Protein AF-Q6UKY8-F1 (afdb_monomer_lite)

Radius of gyration: 26.54 Å; chains: 1; bounding box: 62×70×50 Å

Foldseek 3Di:
DDDPVLVPDDPVVNVVVLLVLVLQLLVQPDPDPVSSVVVNVVSVVVVVVCPPDDDPVVSVVVSVVSVVVSVVSHDPQGDDDQCDVVHVVDPVPDDDPPDDPDPPVVVVVVVVVPPDD

InterPro domains:
  IPR008011 Complex 1 LYR protein domain [PF05347] (14-71)
  IPR033034 NADH dehydrogenase [ubiquinone] 1 beta subcomplex subunit 9 [PTHR12868] (3-103)
  IPR045292 NDUFB9, LYR domain [cd20263] (11-87)

Sequence (117 aa):
MASEVVLALPHKLRVMRMYRTGLKELINWSANRHEWYPRAYALRQEFEDSKALTDREEIRKKLEHGEELLARFRHWEPLIKPEFVGGTAYSINPAQPKLKFIPNYDAMDEYKKGDHL

Secondary structure (DSSP, 8-state):
---HHHHTS-HHHHHHHHHHHHHHHHHHH-SSHHHHHHHHHHHHHHHHHGGG---HHHHHHHHHHHHHHHHHT--SS----TTSTTSTTTTSSPPPP-------HHHHHHHHTS---

Structure (mmCIF, N/CA/C/O backbone):
data_AF-Q6UKY8-F1
#
_entry.id   AF-Q6UKY8-F1
#
loop_
_atom_site.group_PDB
_atom_site.id
_atom_site.type_symbol
_atom_site.label_atom_id
_atom_site.label_alt_id
_atom_site.label_comp_id
_atom_site.label_asym_id
_atom_site.label_entity_id
_atom_site.label_seq_id
_atom_site.pdbx_PDB_ins_code
_atom_site.Cartn_x
_atom_site.Cartn_y
_atom_site.Cartn_z
_atom_site.occupancy
_atom_site.B_iso_or_equiv
_atom_site.auth_seq_id
_atom_site.auth_comp_id
_atom_site.auth_asym_id
_atom_site.auth_atom_id
_atom_site.pdbx_PDB_model_num
ATOM 1 N N . MET A 1 1 ? -14.054 -6.982 -5.983 1.00 55.03 1 MET A N 1
ATOM 2 C CA . MET A 1 1 ? -14.124 -7.909 -4.831 1.00 55.03 1 MET A CA 1
ATOM 3 C C . MET A 1 1 ? -12.721 -8.368 -4.469 1.00 55.03 1 MET A C 1
ATOM 5 O O . MET A 1 1 ? -11.922 -8.583 -5.377 1.00 55.03 1 MET A O 1
ATOM 9 N N . ALA A 1 2 ? -12.394 -8.456 -3.176 1.00 69.50 2 ALA A N 1
ATOM 10 C CA . ALA A 1 2 ? -11.116 -9.007 -2.720 1.00 69.50 2 ALA A CA 1
ATOM 11 C C . ALA A 1 2 ? -11.006 -10.493 -3.109 1.00 69.50 2 ALA A C 1
ATOM 13 O O . ALA A 1 2 ? -12.019 -11.184 -3.193 1.00 69.50 2 ALA A O 1
ATOM 14 N N . SER A 1 3 ? -9.793 -10.984 -3.377 1.00 82.62 3 SER A N 1
ATOM 15 C CA . SER A 1 3 ? -9.605 -12.399 -3.715 1.00 82.62 3 SER A CA 1
ATOM 16 C C . SER A 1 3 ? -9.834 -13.292 -2.495 1.00 82.62 3 SER A C 1
ATOM 18 O O . SER A 1 3 ? -9.549 -12.892 -1.366 1.00 82.62 3 SER A O 1
ATOM 20 N N . GLU A 1 4 ? -10.287 -14.526 -2.717 1.00 87.56 4 GLU A N 1
ATOM 21 C CA . GLU A 1 4 ? -10.570 -15.502 -1.649 1.00 87.56 4 GLU A CA 1
ATOM 22 C C . GLU A 1 4 ? -9.367 -15.717 -0.720 1.00 87.56 4 GLU A C 1
ATOM 24 O O . GLU A 1 4 ? -9.502 -15.739 0.502 1.00 87.56 4 GLU A O 1
ATOM 29 N N . VAL A 1 5 ? -8.161 -15.741 -1.298 1.00 88.50 5 VAL A N 1
ATOM 30 C CA . VAL A 1 5 ? -6.892 -15.832 -0.561 1.00 88.50 5 VAL A CA 1
ATOM 31 C C . VAL A 1 5 ? -6.734 -14.696 0.453 1.00 88.50 5 VAL A C 1
ATOM 33 O O . VAL A 1 5 ? -6.201 -14.917 1.532 1.00 88.50 5 VAL A O 1
ATOM 36 N N . VAL A 1 6 ? -7.186 -13.480 0.128 1.00 84.19 6 VAL A N 1
ATOM 37 C CA . VAL A 1 6 ? -7.088 -12.311 1.019 1.00 84.19 6 VAL A CA 1
ATOM 38 C C . VAL A 1 6 ? -8.096 -12.394 2.153 1.00 84.19 6 VAL A C 1
ATOM 40 O O . VAL A 1 6 ? -7.766 -12.031 3.280 1.00 84.19 6 VAL A O 1
ATOM 43 N N . LEU A 1 7 ? -9.297 -12.895 1.869 1.00 86.19 7 LEU A N 1
ATOM 44 C CA . LEU A 1 7 ? -10.348 -13.076 2.869 1.00 86.19 7 LEU A CA 1
ATOM 45 C C . LEU A 1 7 ? -9.983 -14.154 3.896 1.00 86.19 7 LEU A C 1
ATOM 47 O O . LEU A 1 7 ? -10.340 -14.020 5.063 1.00 86.19 7 LEU A O 1
ATOM 51 N N . ALA A 1 8 ? -9.219 -15.170 3.486 1.00 91.62 8 ALA A N 1
ATOM 52 C CA . ALA A 1 8 ? -8.705 -16.215 4.369 1.00 91.62 8 ALA A CA 1
ATOM 53 C C . ALA A 1 8 ? -7.548 -15.754 5.284 1.00 91.62 8 ALA A C 1
ATOM 55 O O . ALA A 1 8 ? -7.152 -16.489 6.190 1.00 91.62 8 ALA A O 1
ATOM 56 N N . LEU A 1 9 ? -6.976 -14.560 5.069 1.00 93.56 9 LEU A N 1
ATOM 57 C CA . LEU A 1 9 ? -5.859 -14.082 5.884 1.00 93.56 9 LEU A CA 1
ATOM 58 C C . LEU A 1 9 ? -6.306 -13.690 7.302 1.00 93.56 9 LEU A C 1
ATOM 60 O O . LEU A 1 9 ? -7.354 -13.062 7.476 1.00 93.56 9 LEU A O 1
ATOM 64 N N . PRO A 1 10 ? -5.451 -13.920 8.316 1.00 95.56 10 PRO A N 1
ATOM 65 C CA . PRO A 1 10 ? -5.616 -13.323 9.635 1.00 95.56 10 PRO A CA 1
ATOM 66 C C . PRO A 1 10 ? -5.791 -1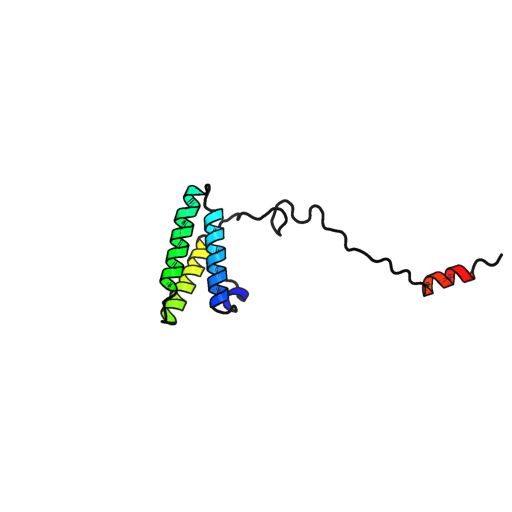1.803 9.551 1.00 95.56 10 PRO A C 1
ATOM 68 O O . PRO A 1 10 ? -5.093 -11.133 8.784 1.00 95.56 10 PRO A O 1
ATOM 71 N N . HIS A 1 11 ? -6.661 -11.246 10.399 1.00 92.56 11 HIS A N 1
ATOM 72 C CA . HIS A 1 11 ? -7.040 -9.828 10.375 1.00 92.56 11 HIS A CA 1
ATOM 73 C C . HIS A 1 11 ? -5.835 -8.875 10.291 1.00 92.56 11 HIS A C 1
ATOM 75 O O . HIS A 1 11 ? -5.776 -8.025 9.406 1.00 92.56 11 HIS A O 1
ATOM 81 N N . LYS A 1 12 ? -4.817 -9.077 11.138 1.00 93.75 12 LYS A N 1
ATOM 82 C CA . LYS A 1 12 ? -3.588 -8.267 11.138 1.00 93.75 12 LYS A CA 1
ATOM 83 C C . LYS A 1 12 ? -2.880 -8.265 9.778 1.00 93.75 12 LYS A C 1
ATOM 85 O O . LYS A 1 12 ? -2.465 -7.210 9.309 1.00 93.75 12 LYS A O 1
ATOM 90 N N . LEU A 1 13 ? -2.752 -9.428 9.133 1.00 95.94 13 LEU A N 1
ATOM 91 C CA . LEU A 1 13 ? -2.120 -9.538 7.814 1.00 95.94 13 LEU A CA 1
ATOM 92 C C . LEU A 1 13 ? -2.976 -8.888 6.728 1.00 95.94 13 LEU A C 1
ATOM 94 O O . LEU A 1 13 ? -2.431 -8.222 5.849 1.00 95.94 13 LEU A O 1
ATOM 98 N N . ARG A 1 14 ? -4.302 -9.030 6.814 1.00 94.69 14 ARG A N 1
ATOM 99 C CA . ARG A 1 14 ? -5.256 -8.397 5.896 1.00 94.69 14 ARG A CA 1
ATOM 100 C C . ARG A 1 14 ? -5.164 -6.868 5.964 1.00 94.69 14 ARG A C 1
ATOM 102 O O . ARG A 1 14 ? -4.960 -6.238 4.930 1.00 94.69 14 ARG A O 1
ATOM 109 N N . VAL A 1 15 ? -5.161 -6.289 7.168 1.00 95.50 15 VAL A N 1
ATOM 110 C CA . VAL A 1 15 ? -4.977 -4.841 7.399 1.00 95.50 15 VAL A CA 1
ATOM 111 C C . VAL A 1 15 ? -3.603 -4.365 6.919 1.00 95.50 15 VAL A C 1
ATOM 113 O O . VAL A 1 15 ? -3.512 -3.382 6.186 1.00 95.50 15 VAL A O 1
ATOM 116 N N . MET A 1 16 ? -2.522 -5.077 7.262 1.00 95.56 16 MET A N 1
ATOM 117 C CA . MET A 1 16 ? -1.168 -4.723 6.808 1.00 95.56 16 MET A CA 1
ATOM 118 C C . MET A 1 16 ? -1.038 -4.753 5.284 1.00 95.56 16 MET A C 1
ATOM 120 O O . MET A 1 16 ? -0.363 -3.904 4.696 1.00 95.56 16 MET A O 1
ATOM 124 N N . ARG A 1 17 ? -1.670 -5.737 4.636 1.00 95.00 17 ARG A N 1
ATOM 125 C CA . ARG A 1 17 ? -1.703 -5.839 3.179 1.00 95.00 17 ARG A CA 1
ATOM 126 C C . ARG A 1 17 ? -2.487 -4.676 2.588 1.00 95.00 17 ARG A C 1
ATOM 128 O O . ARG A 1 17 ? -1.942 -4.038 1.697 1.00 95.00 17 ARG A O 1
ATOM 135 N N . MET A 1 18 ? -3.672 -4.372 3.127 1.00 95.00 18 MET A N 1
ATOM 136 C CA . MET A 1 18 ? -4.516 -3.243 2.720 1.00 95.00 18 MET A CA 1
ATOM 137 C C . MET A 1 18 ? -3.765 -1.910 2.801 1.00 95.00 18 MET A C 1
ATOM 139 O O . MET A 1 18 ? -3.727 -1.175 1.818 1.00 95.00 18 MET A O 1
ATOM 143 N N . TYR A 1 19 ? -3.087 -1.640 3.920 1.00 97.00 19 TYR A N 1
ATOM 144 C CA . TYR A 1 19 ? -2.273 -0.435 4.102 1.00 97.00 19 TYR A CA 1
ATOM 145 C C . TYR A 1 19 ? -1.138 -0.344 3.071 1.00 97.00 19 TYR A C 1
ATOM 147 O O . TYR A 1 19 ? -0.966 0.672 2.396 1.00 97.00 19 TYR A O 1
ATOM 155 N N . ARG A 1 20 ? -0.387 -1.439 2.882 1.00 96.19 20 ARG A N 1
ATOM 156 C CA . ARG A 1 20 ? 0.706 -1.493 1.900 1.00 96.19 20 ARG A CA 1
ATOM 157 C C . ARG A 1 20 ? 0.204 -1.280 0.475 1.00 96.19 20 ARG A C 1
ATOM 159 O O . ARG A 1 20 ? 0.870 -0.604 -0.303 1.00 96.19 20 ARG A O 1
ATOM 166 N N . THR A 1 21 ? -0.928 -1.880 0.115 1.00 95.12 21 THR A N 1
ATOM 167 C CA . THR A 1 21 ? -1.534 -1.689 -1.204 1.00 95.12 21 THR A CA 1
ATOM 168 C C . THR A 1 21 ? -2.073 -0.273 -1.363 1.00 95.12 21 THR A C 1
ATOM 170 O O . THR A 1 21 ? -1.842 0.314 -2.407 1.00 95.12 21 THR A O 1
ATOM 173 N N . GLY A 1 22 ? -2.676 0.319 -0.328 1.00 96.31 22 GLY A N 1
ATOM 174 C CA . GLY A 1 22 ? -3.160 1.702 -0.361 1.00 96.31 22 GLY A CA 1
ATOM 175 C C . GLY A 1 22 ? -2.039 2.704 -0.641 1.00 96.31 22 GLY A C 1
ATOM 176 O O . GLY A 1 22 ? -2.152 3.512 -1.555 1.00 96.31 22 GLY A O 1
ATOM 177 N N . LEU A 1 23 ? -0.900 2.588 0.051 1.00 96.69 23 LEU A N 1
ATOM 178 C CA . LEU A 1 23 ? 0.273 3.433 -0.221 1.00 96.69 23 LEU A CA 1
ATOM 179 C C . LEU A 1 23 ? 0.827 3.260 -1.642 1.00 96.69 23 LEU A C 1
ATOM 181 O O . LEU A 1 23 ? 1.311 4.227 -2.234 1.00 96.69 23 LEU A O 1
ATOM 185 N N . LYS A 1 24 ? 0.770 2.035 -2.181 1.00 95.38 24 LYS A N 1
ATOM 186 C CA . LYS A 1 24 ? 1.181 1.751 -3.560 1.00 95.38 24 LYS A CA 1
ATOM 187 C C . LYS A 1 24 ? 0.219 2.359 -4.579 1.00 95.38 24 LYS A C 1
ATOM 189 O O . LYS A 1 24 ? 0.669 2.971 -5.533 1.00 95.38 24 LYS A O 1
ATOM 194 N N . GLU A 1 25 ? -1.088 2.249 -4.380 1.00 96.19 25 GLU A N 1
ATOM 195 C CA . GLU A 1 25 ? -2.037 2.900 -5.287 1.00 96.19 25 GLU A CA 1
ATOM 196 C C . GLU A 1 25 ? -1.900 4.426 -5.220 1.00 96.19 25 GLU A C 1
ATOM 198 O O . GLU A 1 25 ? -1.867 5.082 -6.256 1.00 96.19 25 GLU A O 1
ATOM 203 N N . LEU A 1 26 ? -1.690 4.997 -4.027 1.00 96.38 26 LEU A N 1
ATOM 204 C CA . LEU A 1 26 ? -1.407 6.427 -3.890 1.00 96.38 26 LEU A CA 1
ATOM 205 C C . LEU A 1 26 ? -0.170 6.859 -4.682 1.00 96.38 26 LEU A C 1
ATOM 207 O O . LEU A 1 26 ? -0.199 7.930 -5.283 1.00 96.38 26 LEU A O 1
ATOM 211 N N . ILE A 1 27 ? 0.905 6.058 -4.684 1.00 95.50 27 ILE A N 1
ATOM 212 C CA . ILE A 1 27 ? 2.112 6.398 -5.452 1.00 95.50 27 ILE A CA 1
ATOM 213 C C . ILE A 1 27 ? 1.901 6.236 -6.958 1.00 95.50 27 ILE A C 1
ATOM 215 O O . ILE A 1 27 ? 2.455 7.024 -7.717 1.00 95.50 27 ILE A O 1
ATOM 219 N N . ASN A 1 28 ? 1.089 5.260 -7.377 1.00 95.19 28 ASN A N 1
ATOM 220 C CA . ASN A 1 28 ? 0.733 5.055 -8.781 1.00 95.19 28 ASN A CA 1
ATOM 221 C C . ASN A 1 28 ? -0.069 6.242 -9.334 1.00 95.19 28 ASN A C 1
ATOM 223 O O . ASN A 1 28 ? 0.177 6.674 -10.451 1.00 95.19 28 ASN A O 1
ATOM 227 N N . TRP A 1 29 ? -0.999 6.790 -8.545 1.00 95.25 29 TRP A N 1
ATOM 228 C CA . TRP A 1 29 ? -1.809 7.947 -8.942 1.00 95.25 29 TRP A CA 1
ATOM 229 C C . TRP A 1 29 ? -1.102 9.297 -8.789 1.00 95.25 29 TRP A C 1
ATOM 231 O O . TRP A 1 29 ? -1.553 10.290 -9.356 1.00 95.25 29 TRP A O 1
ATOM 241 N N . SER A 1 30 ? -0.041 9.379 -7.987 1.00 95.31 30 SER A N 1
ATOM 242 C CA . SER A 1 30 ? 0.696 10.629 -7.792 1.00 95.31 30 SER A CA 1
ATOM 243 C C . SER A 1 30 ? 1.732 10.832 -8.893 1.00 95.31 30 SER A C 1
ATOM 245 O O . SER A 1 30 ? 2.591 9.973 -9.086 1.00 95.31 30 SER A O 1
ATOM 247 N N . ALA A 1 31 ? 1.733 12.002 -9.531 1.00 92.56 31 ALA A N 1
ATOM 248 C CA . ALA A 1 31 ? 2.800 12.360 -10.463 1.00 92.56 31 ALA A CA 1
ATOM 249 C C . ALA A 1 31 ? 4.112 12.671 -9.718 1.00 92.56 31 ALA A C 1
ATOM 251 O O . ALA A 1 31 ? 5.187 12.225 -10.113 1.00 92.56 31 ALA A O 1
ATOM 252 N N . ASN A 1 32 ? 4.016 13.403 -8.600 1.00 95.12 32 ASN A N 1
ATOM 253 C CA . ASN A 1 32 ? 5.166 13.934 -7.866 1.00 95.12 32 ASN A CA 1
ATOM 254 C C . ASN A 1 32 ? 5.159 13.538 -6.383 1.00 95.12 32 ASN A C 1
ATOM 256 O O . ASN A 1 32 ? 4.115 13.335 -5.761 1.00 95.12 32 ASN A O 1
ATOM 260 N N . ARG A 1 33 ? 6.346 13.506 -5.763 1.00 95.94 33 ARG A N 1
ATOM 261 C CA . ARG A 1 33 ? 6.494 13.149 -4.338 1.00 95.94 33 ARG A CA 1
ATOM 262 C C . ARG A 1 33 ? 5.833 14.153 -3.394 1.00 95.94 33 ARG A C 1
ATOM 264 O O . ARG A 1 33 ? 5.324 13.752 -2.355 1.00 95.94 33 ARG A O 1
ATOM 271 N N . HIS A 1 34 ? 5.798 15.426 -3.772 1.00 96.56 34 HIS A N 1
ATOM 272 C CA . HIS A 1 34 ? 5.194 16.504 -2.979 1.00 96.56 34 HIS A CA 1
ATOM 273 C C . HIS A 1 34 ? 3.684 16.305 -2.787 1.00 96.56 34 HIS A C 1
ATOM 275 O O . HIS A 1 34 ? 3.159 16.633 -1.731 1.00 96.56 34 HIS A O 1
ATOM 281 N N . GLU A 1 35 ? 3.002 15.725 -3.778 1.00 95.38 35 GLU A N 1
ATOM 282 C CA . GLU A 1 35 ? 1.581 15.363 -3.692 1.00 95.38 35 GLU A CA 1
ATOM 283 C C . GLU A 1 35 ? 1.378 14.047 -2.940 1.00 95.38 35 GLU A C 1
ATOM 285 O O . GLU A 1 35 ? 0.392 13.870 -2.224 1.00 95.38 35 GLU A O 1
ATOM 290 N N . TRP A 1 36 ? 2.321 13.116 -3.095 1.00 97.19 36 TRP A N 1
ATOM 291 C CA . TRP A 1 36 ? 2.252 11.807 -2.464 1.00 97.19 36 TRP A CA 1
ATOM 292 C C . TRP A 1 36 ? 2.393 11.875 -0.940 1.00 97.19 36 TRP A C 1
ATOM 294 O O . TRP A 1 36 ? 1.582 11.278 -0.237 1.00 97.19 36 TRP A O 1
ATOM 304 N N . TYR A 1 37 ? 3.383 12.608 -0.416 1.00 97.50 37 TYR A N 1
ATOM 305 C CA . TYR A 1 37 ? 3.653 12.678 1.026 1.00 97.50 37 TYR A CA 1
ATOM 306 C C . TYR A 1 37 ? 2.439 13.074 1.885 1.00 97.50 37 TYR A C 1
ATOM 308 O O . TYR A 1 37 ? 2.139 12.328 2.819 1.00 97.50 37 TYR A O 1
ATOM 316 N N . PRO A 1 38 ? 1.709 14.176 1.607 1.00 97.88 38 PRO A N 1
ATOM 317 C CA . PRO A 1 38 ? 0.558 14.553 2.423 1.00 97.88 38 PRO A CA 1
ATOM 318 C C . PRO A 1 38 ? -0.569 13.517 2.339 1.00 97.88 38 PRO A C 1
ATOM 320 O O . PRO A 1 38 ? -1.183 13.208 3.356 1.00 97.88 38 PRO A O 1
ATOM 323 N N . ARG A 1 39 ? -0.800 12.908 1.167 1.00 97.19 39 ARG A N 1
ATOM 324 C CA . ARG A 1 39 ? -1.808 11.845 1.002 1.00 97.19 39 ARG A CA 1
ATOM 325 C C . ARG A 1 39 ? -1.429 10.571 1.757 1.00 97.19 39 ARG A C 1
ATOM 327 O O . ARG A 1 39 ? -2.268 9.973 2.420 1.00 97.19 39 ARG A O 1
ATOM 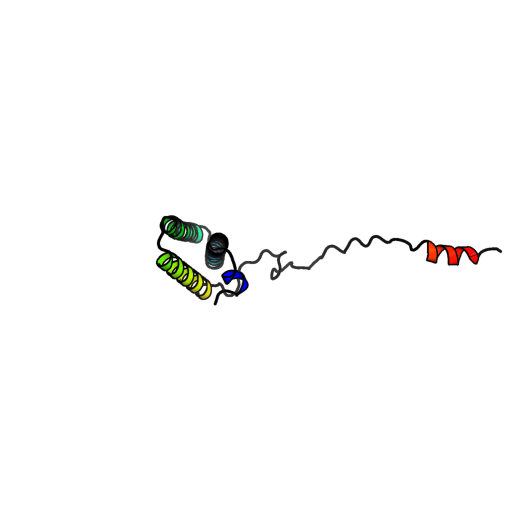334 N N . ALA A 1 40 ? -0.163 10.166 1.683 1.00 97.56 40 ALA A N 1
ATOM 335 C CA . ALA A 1 40 ? 0.357 9.016 2.413 1.00 97.56 40 ALA A CA 1
ATOM 336 C C . ALA A 1 40 ? 0.305 9.237 3.933 1.00 97.56 40 ALA A C 1
ATOM 338 O O . ALA A 1 40 ? -0.001 8.306 4.678 1.00 97.56 40 ALA A O 1
ATOM 339 N N . TYR A 1 41 ? 0.574 10.464 4.388 1.00 98.12 41 TYR A N 1
ATOM 340 C CA . TYR A 1 41 ? 0.447 10.841 5.793 1.00 98.12 41 TYR A CA 1
ATOM 341 C C . TYR A 1 41 ? -1.010 10.797 6.263 1.00 98.12 41 TYR A C 1
ATOM 343 O O . TYR A 1 41 ? -1.283 10.175 7.285 1.00 98.12 41 TYR A O 1
ATOM 351 N N . ALA A 1 42 ? -1.942 11.365 5.492 1.00 97.62 42 ALA A N 1
ATOM 352 C CA . ALA A 1 42 ? -3.374 11.295 5.786 1.00 97.62 42 ALA A CA 1
ATOM 353 C C . ALA A 1 42 ? -3.862 9.841 5.885 1.00 97.62 42 ALA A C 1
ATOM 355 O O . ALA A 1 42 ? -4.463 9.465 6.888 1.00 97.62 42 ALA A O 1
ATOM 356 N N . LEU A 1 43 ? -3.492 8.990 4.918 1.00 96.88 43 LEU A N 1
ATOM 357 C CA . LEU A 1 43 ? -3.817 7.562 4.961 1.00 96.88 43 LEU A CA 1
ATOM 358 C C . LEU A 1 43 ? -3.252 6.898 6.222 1.00 96.88 43 LEU A C 1
ATOM 360 O O . LEU A 1 43 ? -3.924 6.102 6.864 1.00 96.88 43 LEU A O 1
ATOM 364 N N . ARG A 1 44 ? -2.009 7.204 6.606 1.00 97.38 44 ARG A N 1
ATOM 365 C CA . ARG A 1 44 ? -1.434 6.656 7.838 1.00 97.38 44 ARG A CA 1
ATOM 366 C C . ARG A 1 44 ? -2.210 7.102 9.076 1.00 97.38 44 ARG A C 1
ATOM 368 O O . ARG A 1 44 ? -2.435 6.272 9.953 1.00 97.38 44 ARG A O 1
ATOM 375 N N . GLN A 1 45 ? -2.601 8.371 9.137 1.00 97.75 45 GLN A N 1
ATOM 376 C CA . GLN A 1 45 ? -3.361 8.915 10.256 1.00 97.75 45 GLN A CA 1
ATOM 377 C C . GLN A 1 45 ? -4.697 8.177 10.422 1.00 97.75 45 GLN A C 1
ATOM 379 O O . GLN A 1 45 ? -4.976 7.695 11.513 1.00 97.75 45 GLN A O 1
ATOM 384 N N . GLU A 1 46 ? -5.440 7.948 9.334 1.00 95.69 46 GLU A N 1
ATOM 385 C CA . GLU A 1 46 ? -6.705 7.191 9.360 1.00 95.69 46 GLU A CA 1
ATOM 386 C C . GLU A 1 46 ? -6.554 5.777 9.959 1.00 95.69 46 GLU A C 1
ATOM 388 O O . GLU A 1 46 ? -7.419 5.291 10.700 1.00 95.69 46 GLU A O 1
ATOM 393 N N . PHE A 1 47 ? -5.441 5.101 9.654 1.00 96.31 47 PHE A N 1
ATOM 394 C CA . PHE A 1 47 ? -5.142 3.774 10.199 1.00 96.31 47 PHE A CA 1
ATOM 395 C C . PHE A 1 47 ? -4.715 3.819 11.671 1.00 96.31 47 PHE A C 1
ATOM 397 O O . PHE A 1 47 ? -5.092 2.921 12.426 1.00 96.31 47 PHE A O 1
ATOM 404 N N . GLU A 1 48 ? -3.934 4.818 12.092 1.00 96.56 48 GLU A N 1
ATOM 405 C CA . GLU A 1 48 ? -3.556 4.971 13.505 1.00 96.56 48 GLU A CA 1
ATOM 406 C C . GLU A 1 48 ? -4.771 5.355 14.363 1.00 96.56 48 GLU A C 1
ATOM 408 O O . GLU A 1 48 ? -4.949 4.781 15.437 1.00 96.56 48 GLU A O 1
ATOM 413 N N . ASP A 1 49 ? -5.664 6.213 13.865 1.00 95.19 49 ASP A N 1
ATOM 414 C CA . ASP A 1 49 ? -6.911 6.582 14.548 1.00 95.19 49 ASP A CA 1
ATOM 415 C C . ASP A 1 49 ? -7.824 5.357 14.744 1.00 95.19 49 ASP A C 1
ATOM 417 O O . ASP A 1 49 ? -8.483 5.197 15.772 1.00 95.19 49 ASP A O 1
ATOM 421 N N . SER A 1 50 ? -7.818 4.429 13.783 1.00 93.25 50 SER A N 1
ATOM 422 C CA . SER A 1 50 ? -8.614 3.195 13.833 1.00 93.25 50 SER A CA 1
ATOM 423 C C . SER A 1 50 ? -7.984 2.073 14.672 1.00 93.25 50 SER A C 1
ATOM 425 O O . SER A 1 50 ? -8.591 1.017 14.841 1.00 93.25 50 SER A O 1
ATOM 427 N N . LYS A 1 51 ? -6.779 2.264 15.214 1.00 92.56 51 LYS A N 1
ATOM 428 C CA . LYS A 1 51 ? -6.025 1.227 15.940 1.00 92.56 51 LYS A CA 1
ATOM 429 C C . LYS A 1 51 ? -6.559 0.935 17.339 1.00 92.56 51 LYS A C 1
ATOM 431 O O . LYS A 1 51 ? -6.390 -0.178 17.828 1.00 92.56 51 LYS A O 1
ATOM 436 N N . ALA A 1 52 ? -7.171 1.930 17.979 1.00 92.12 52 ALA A N 1
ATOM 437 C CA . ALA A 1 52 ? -7.748 1.816 19.320 1.00 92.12 52 ALA A CA 1
ATOM 438 C C . ALA A 1 52 ? -9.188 1.268 19.315 1.00 92.12 52 ALA A C 1
ATOM 440 O O . ALA A 1 52 ? -9.814 1.169 20.369 1.00 92.12 52 ALA A O 1
ATOM 441 N N . LEU A 1 53 ? -9.727 0.936 18.139 1.00 93.06 53 LEU A N 1
ATOM 442 C CA . LEU A 1 53 ? -11.085 0.435 17.995 1.00 93.06 53 LEU A CA 1
ATOM 443 C C . LEU A 1 53 ? -11.196 -0.989 18.545 1.00 93.06 53 LEU A C 1
ATOM 445 O O . LEU A 1 53 ? -10.422 -1.868 18.166 1.00 93.06 53 LEU A O 1
ATOM 449 N N . THR A 1 54 ? -12.183 -1.215 19.409 1.00 93.81 54 THR A N 1
ATOM 450 C CA . THR A 1 54 ? -12.420 -2.524 20.044 1.00 93.81 54 THR A CA 1
ATOM 451 C C . THR A 1 54 ? -13.673 -3.208 19.498 1.00 93.81 54 THR A C 1
ATOM 453 O O . THR A 1 54 ? -13.760 -4.435 19.531 1.00 93.81 54 THR A O 1
ATOM 456 N N . ASP A 1 55 ? -14.641 -2.441 18.980 1.00 96.19 55 ASP A N 1
ATOM 457 C CA . ASP A 1 55 ? -15.882 -3.010 18.456 1.00 96.19 55 ASP A CA 1
ATOM 458 C C . ASP A 1 55 ? -15.643 -3.799 17.161 1.00 96.19 55 ASP A C 1
ATOM 460 O O . ASP A 1 55 ? -15.142 -3.285 16.159 1.00 96.19 55 ASP A O 1
ATOM 464 N N . ARG A 1 56 ? -16.034 -5.074 17.178 1.00 93.00 56 ARG A N 1
ATOM 465 C CA . ARG A 1 56 ? -15.787 -6.019 16.087 1.00 93.00 56 ARG A CA 1
ATOM 466 C C . ARG A 1 56 ? -16.597 -5.686 14.838 1.00 93.00 56 ARG A C 1
ATOM 468 O O . ARG A 1 56 ? -16.082 -5.852 13.730 1.00 93.00 56 ARG A O 1
ATOM 475 N N . GLU A 1 57 ? -17.841 -5.243 15.003 1.00 95.19 57 GLU A N 1
ATOM 476 C CA . GLU A 1 57 ? -18.711 -4.912 13.872 1.00 95.19 57 GLU A CA 1
ATOM 477 C C . GLU A 1 57 ? -18.243 -3.629 13.183 1.00 95.19 57 GLU A C 1
ATOM 479 O O . GLU A 1 57 ? -18.162 -3.581 11.953 1.00 95.19 57 GLU A O 1
ATOM 484 N N . GLU A 1 58 ? -17.843 -2.613 13.951 1.00 95.25 58 GLU A N 1
ATOM 485 C CA . GLU A 1 58 ? -17.241 -1.404 13.392 1.00 95.25 58 GLU A CA 1
ATOM 486 C C . GLU A 1 58 ? -15.930 -1.698 12.644 1.00 95.25 58 GLU A C 1
ATOM 488 O O . GLU A 1 58 ? -15.756 -1.246 11.508 1.00 95.25 58 GLU A O 1
ATOM 493 N N . ILE A 1 59 ? -15.03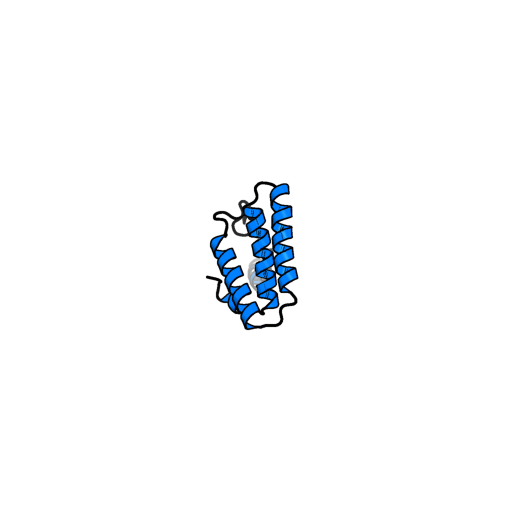6 -2.516 13.219 1.00 95.19 59 ILE A N 1
ATOM 494 C CA . ILE A 1 59 ? -13.789 -2.937 12.553 1.00 95.19 59 ILE A CA 1
ATOM 495 C C . ILE A 1 59 ? -14.098 -3.620 11.220 1.00 95.19 59 ILE A C 1
ATOM 497 O O . ILE A 1 59 ? -13.450 -3.337 10.209 1.00 95.19 59 ILE A O 1
ATOM 501 N N . ARG A 1 60 ? -15.091 -4.517 11.200 1.00 93.00 60 ARG A N 1
ATOM 502 C CA . ARG A 1 60 ? -15.490 -5.231 9.986 1.00 93.00 60 ARG A CA 1
ATOM 503 C C . ARG A 1 60 ? -15.987 -4.267 8.912 1.00 93.00 60 ARG A C 1
ATOM 505 O O . ARG A 1 60 ? -15.511 -4.348 7.782 1.00 93.00 60 ARG A O 1
ATOM 512 N N . LYS A 1 61 ? -16.874 -3.335 9.267 1.00 95.12 61 LYS A N 1
ATOM 513 C CA . LYS A 1 61 ? -17.403 -2.325 8.337 1.00 95.12 61 LYS A CA 1
ATOM 514 C C . LYS A 1 61 ? -16.298 -1.439 7.767 1.00 95.12 61 LYS A C 1
ATOM 516 O O . LYS A 1 61 ? -16.251 -1.230 6.559 1.00 95.12 61 LYS A O 1
ATOM 521 N N . LYS A 1 62 ? -15.374 -0.962 8.609 1.00 95.06 62 LYS A N 1
ATOM 522 C CA . LYS A 1 62 ? -14.219 -0.163 8.161 1.00 95.06 62 LYS A CA 1
ATOM 523 C C . LYS A 1 62 ? -13.311 -0.946 7.218 1.00 95.06 62 LYS A C 1
ATOM 525 O O . LYS A 1 62 ? -12.838 -0.398 6.226 1.00 95.06 62 LYS A O 1
ATOM 530 N N . LEU A 1 63 ? -13.087 -2.228 7.501 1.00 93.88 63 LEU A N 1
ATOM 531 C CA . LEU A 1 63 ? -12.271 -3.096 6.657 1.00 93.88 63 LEU A CA 1
ATOM 532 C C . LEU A 1 63 ? -12.924 -3.338 5.289 1.00 93.88 63 LEU A C 1
ATOM 534 O O . LEU A 1 63 ? -12.258 -3.200 4.269 1.00 93.88 63 LEU A O 1
ATOM 538 N N . GLU A 1 64 ? -14.217 -3.666 5.264 1.00 93.19 64 GLU A N 1
ATOM 539 C CA . GLU A 1 64 ? -14.984 -3.859 4.026 1.00 93.19 64 GLU A CA 1
ATOM 540 C C . GLU A 1 64 ? -15.014 -2.572 3.190 1.00 93.19 64 GLU A C 1
ATOM 542 O O . GLU A 1 64 ? -14.745 -2.607 1.989 1.00 93.19 64 GLU A O 1
ATOM 547 N N . HIS A 1 65 ? -15.225 -1.424 3.838 1.00 94.62 65 HIS A N 1
ATOM 548 C CA . HIS A 1 65 ? -15.162 -0.118 3.190 1.00 94.62 65 HIS A CA 1
ATOM 549 C C . HIS A 1 65 ? -13.775 0.176 2.596 1.00 94.62 65 HIS A C 1
ATOM 551 O O . HIS A 1 65 ? -13.668 0.584 1.440 1.00 94.62 65 HIS A O 1
ATOM 557 N N . GLY A 1 66 ? -12.700 -0.078 3.349 1.00 94.69 66 GLY A N 1
ATOM 558 C CA . GLY A 1 66 ? -11.330 0.118 2.872 1.00 94.69 66 GLY A CA 1
ATOM 559 C C . GLY A 1 66 ? -10.981 -0.767 1.672 1.00 94.69 66 GLY A C 1
ATOM 560 O O . GLY A 1 66 ? -10.324 -0.318 0.732 1.00 94.69 66 GLY A O 1
ATOM 561 N N . GLU A 1 67 ? -11.459 -2.012 1.653 1.00 93.19 67 GLU A N 1
ATOM 562 C CA . GLU A 1 67 ? -11.273 -2.915 0.513 1.00 93.19 67 GLU A CA 1
ATOM 563 C C . GLU A 1 67 ? -12.071 -2.495 -0.718 1.00 93.19 67 GLU A C 1
ATOM 565 O O . GLU A 1 67 ? -11.579 -2.622 -1.844 1.00 93.19 67 GLU A O 1
ATOM 570 N N . GLU A 1 68 ? -13.280 -1.979 -0.520 1.00 93.62 68 GLU A N 1
ATOM 571 C CA . GLU A 1 68 ? -14.092 -1.432 -1.595 1.00 93.62 68 GLU A 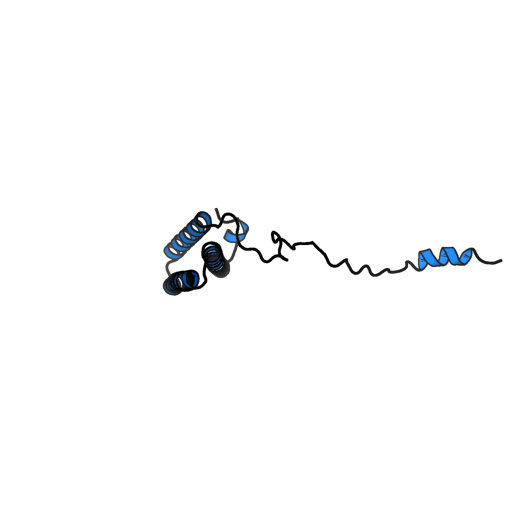CA 1
ATOM 572 C C . GLU A 1 68 ? -13.439 -0.187 -2.207 1.00 93.62 68 GLU A C 1
ATOM 574 O O . GLU A 1 68 ? -13.304 -0.106 -3.430 1.00 93.62 68 GLU A O 1
ATOM 579 N N . LEU A 1 69 ? -12.960 0.743 -1.374 1.00 93.94 69 LEU A N 1
ATOM 580 C CA . LEU A 1 69 ? -12.198 1.905 -1.830 1.00 93.94 69 LEU A CA 1
ATOM 581 C C . LEU A 1 69 ? -10.969 1.474 -2.632 1.00 93.94 69 LEU A C 1
ATOM 583 O O . LEU A 1 69 ? -10.746 1.968 -3.736 1.00 93.94 69 LEU A O 1
ATOM 587 N N . LEU A 1 70 ? -10.204 0.505 -2.132 1.00 93.56 70 LEU A N 1
ATOM 588 C CA . LEU A 1 70 ? -9.007 0.026 -2.819 1.00 93.56 70 LEU A CA 1
ATOM 589 C C . LEU A 1 70 ? -9.321 -0.660 -4.156 1.00 93.56 70 LEU A C 1
ATOM 591 O O . LEU A 1 70 ? -8.527 -0.586 -5.093 1.00 93.56 70 LEU A O 1
ATOM 595 N N . ALA A 1 71 ? -10.469 -1.331 -4.262 1.00 92.19 71 ALA A N 1
ATOM 596 C CA . ALA A 1 71 ? -10.930 -1.903 -5.521 1.00 92.19 71 ALA A CA 1
ATOM 597 C C . ALA A 1 71 ? -11.344 -0.818 -6.527 1.00 92.19 71 ALA A C 1
ATOM 599 O O . ALA A 1 71 ? -11.049 -0.959 -7.712 1.00 92.19 71 ALA A O 1
ATOM 600 N N . ARG A 1 72 ? -11.993 0.257 -6.062 1.00 93.19 72 ARG A N 1
ATOM 601 C CA . ARG A 1 72 ? -12.433 1.388 -6.896 1.00 93.19 72 ARG A CA 1
ATOM 602 C C . ARG A 1 72 ? -11.262 2.232 -7.399 1.00 93.19 72 ARG A C 1
ATOM 604 O O . ARG A 1 72 ? -11.236 2.598 -8.566 1.00 93.19 72 ARG A O 1
ATOM 611 N N . PHE A 1 73 ? -10.290 2.517 -6.535 1.00 91.12 73 PHE A N 1
ATOM 612 C CA . PHE A 1 73 ? -9.147 3.389 -6.830 1.00 91.12 73 PHE A CA 1
ATOM 613 C C . PHE A 1 73 ? -7.915 2.643 -7.346 1.00 91.12 73 PHE A C 1
ATOM 615 O O . PHE A 1 73 ? -6.802 3.162 -7.282 1.00 91.12 73 PHE A O 1
ATOM 622 N N . ARG A 1 74 ? -8.073 1.421 -7.858 1.00 92.75 74 ARG A N 1
ATOM 623 C CA . ARG A 1 74 ? -6.948 0.699 -8.451 1.00 92.75 74 ARG A CA 1
ATOM 624 C C . ARG A 1 74 ? -6.493 1.399 -9.731 1.00 92.75 74 ARG A C 1
ATOM 626 O O . ARG A 1 74 ? -7.312 1.671 -10.607 1.00 92.75 74 ARG A O 1
ATOM 633 N N . HIS A 1 75 ? -5.196 1.671 -9.844 1.00 93.88 75 HIS A N 1
ATOM 634 C CA . HIS A 1 75 ? -4.639 2.230 -11.070 1.00 93.88 75 HIS A CA 1
ATOM 635 C C . HIS A 1 75 ? -4.750 1.217 -12.223 1.00 93.88 75 HIS A C 1
ATOM 637 O O . HIS A 1 75 ? -4.541 0.017 -12.028 1.00 93.88 75 HIS A O 1
ATOM 643 N N . TRP A 1 76 ? -5.082 1.694 -13.424 1.00 94.31 76 TRP A N 1
ATOM 644 C CA . TRP A 1 76 ? -5.253 0.850 -14.615 1.00 94.31 76 TRP A CA 1
ATOM 645 C C . TRP A 1 76 ? -3.919 0.253 -15.101 1.00 94.31 76 TRP A C 1
ATOM 647 O O . TRP A 1 76 ? -3.889 -0.883 -15.563 1.00 94.31 76 TRP A O 1
ATOM 657 N N . GLU A 1 77 ? -2.815 0.975 -14.909 1.00 92.75 77 GLU A N 1
ATOM 658 C CA . GLU A 1 77 ? -1.443 0.539 -15.211 1.00 92.75 77 GLU A CA 1
ATOM 659 C C . GLU A 1 77 ? -0.499 0.834 -14.027 1.00 92.75 77 GLU A C 1
ATOM 661 O O . GLU A 1 77 ? 0.060 1.925 -13.927 1.00 92.75 77 GLU A O 1
ATOM 666 N N . PRO A 1 78 ? -0.394 -0.049 -13.025 1.00 93.62 78 PRO A N 1
ATOM 667 C CA . PRO A 1 78 ? 0.411 0.221 -11.835 1.00 93.62 78 PRO A CA 1
ATOM 668 C C . PRO A 1 78 ? 1.918 0.214 -12.138 1.00 93.62 78 PRO A C 1
ATOM 670 O O . PRO A 1 78 ? 2.387 -0.527 -13.000 1.00 93.62 78 PRO A O 1
ATOM 673 N N . LEU A 1 79 ? 2.708 0.962 -11.357 1.00 91.69 79 LEU A N 1
ATOM 674 C CA . LEU A 1 79 ? 4.165 0.965 -11.496 1.00 91.69 79 LEU A CA 1
ATOM 675 C C . LEU A 1 79 ? 4.765 -0.347 -10.962 1.00 91.69 79 LEU A C 1
ATOM 677 O O . LEU A 1 79 ? 4.750 -0.623 -9.758 1.00 91.69 79 LEU A O 1
ATOM 681 N N . ILE A 1 80 ? 5.347 -1.140 -11.861 1.00 94.38 80 ILE A N 1
ATOM 682 C CA . ILE A 1 80 ? 6.019 -2.406 -11.548 1.00 94.38 80 ILE A CA 1
ATOM 683 C C . ILE A 1 80 ? 7.519 -2.240 -11.797 1.00 94.38 80 ILE A C 1
ATOM 685 O O . ILE A 1 80 ? 7.942 -1.699 -12.817 1.00 94.38 80 ILE A O 1
ATOM 689 N N . LYS A 1 81 ? 8.354 -2.706 -10.858 1.00 94.62 81 LYS A N 1
ATOM 690 C CA . LYS A 1 81 ? 9.810 -2.701 -11.059 1.00 94.62 81 LYS A CA 1
ATOM 691 C C . LYS A 1 81 ? 10.141 -3.593 -12.274 1.00 94.62 81 LYS A C 1
ATOM 693 O O . LYS A 1 81 ? 9.632 -4.711 -12.316 1.00 94.62 81 LYS A O 1
ATOM 698 N N . PRO A 1 82 ? 11.029 -3.168 -13.195 1.00 95.19 82 PRO A N 1
ATOM 699 C CA . PRO A 1 82 ? 11.267 -3.862 -14.464 1.00 95.19 82 PRO A CA 1
ATOM 700 C C . PRO A 1 82 ? 11.525 -5.370 -14.361 1.00 95.19 82 PRO A 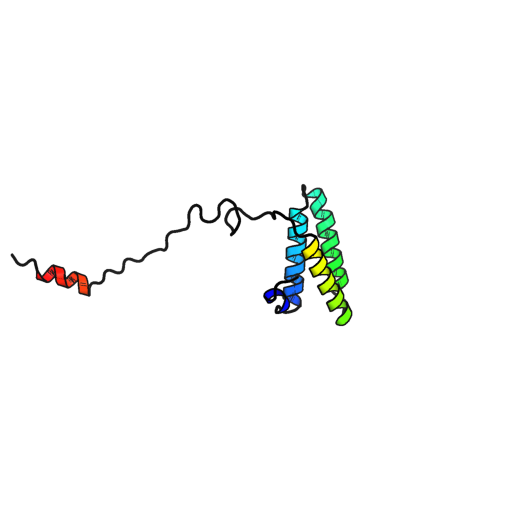C 1
ATOM 702 O O . PRO A 1 82 ? 11.045 -6.121 -15.194 1.00 95.19 82 PRO A O 1
ATOM 705 N N . GLU A 1 83 ? 12.257 -5.817 -13.342 1.00 93.31 83 GLU A N 1
ATOM 706 C CA . GLU A 1 83 ? 12.649 -7.223 -13.153 1.00 93.31 83 GLU A CA 1
ATOM 707 C C . GLU A 1 83 ? 11.531 -8.131 -12.615 1.00 93.31 83 GLU A C 1
ATOM 709 O O . GLU A 1 83 ? 11.678 -9.351 -12.623 1.00 93.31 83 GLU A O 1
ATOM 714 N N . PHE A 1 84 ? 10.454 -7.566 -12.065 1.00 94.00 84 PHE A N 1
ATOM 715 C CA . PHE A 1 84 ? 9.363 -8.345 -11.480 1.00 94.00 84 PHE A CA 1
ATOM 716 C C . PHE A 1 84 ? 8.365 -8.776 -12.553 1.00 94.00 84 PHE A C 1
ATOM 718 O O . PHE A 1 84 ? 8.307 -8.194 -13.630 1.00 94.00 84 PHE A O 1
ATOM 725 N N . VAL A 1 85 ? 7.542 -9.779 -12.240 1.00 93.38 85 VAL A N 1
ATOM 726 C CA . VAL A 1 85 ? 6.456 -10.228 -13.125 1.00 93.38 85 VAL A CA 1
ATOM 727 C C . VAL A 1 85 ? 5.582 -9.034 -13.528 1.00 93.38 85 VAL A C 1
ATOM 729 O O . VAL A 1 85 ? 5.093 -8.312 -12.659 1.00 93.38 85 VAL A O 1
ATOM 732 N N . GLY A 1 86 ? 5.398 -8.835 -14.835 1.00 91.69 86 GLY A N 1
ATOM 733 C CA . GLY A 1 86 ? 4.665 -7.697 -15.406 1.00 91.69 86 GLY A CA 1
ATOM 734 C C . GLY A 1 86 ? 5.502 -6.429 -15.625 1.00 91.69 86 GLY A C 1
ATOM 735 O O . GLY A 1 86 ? 4.977 -5.445 -16.129 1.00 91.69 86 GLY A O 1
ATOM 736 N N . GLY A 1 87 ? 6.786 -6.434 -15.261 1.00 93.75 87 GLY A N 1
ATOM 737 C CA . GLY A 1 87 ? 7.738 -5.373 -15.582 1.00 93.75 87 GLY A CA 1
ATOM 738 C C . GLY A 1 87 ? 8.374 -5.545 -16.965 1.00 93.75 87 GLY A C 1
ATOM 739 O O . GLY A 1 87 ? 8.360 -6.624 -17.555 1.00 93.75 87 GLY A O 1
ATOM 740 N N . THR A 1 88 ? 8.975 -4.472 -17.478 1.00 93.38 88 THR A N 1
ATOM 741 C CA . THR A 1 88 ? 9.540 -4.420 -18.839 1.00 93.38 88 THR A CA 1
ATOM 742 C C . THR A 1 88 ? 10.783 -5.284 -19.047 1.00 93.38 88 THR A C 1
ATOM 744 O O . THR A 1 88 ? 11.057 -5.679 -20.174 1.00 93.38 88 THR A O 1
ATOM 747 N N . ALA A 1 89 ? 11.536 -5.583 -17.985 1.00 93.12 89 ALA A N 1
ATOM 748 C CA . ALA A 1 89 ? 12.765 -6.376 -18.036 1.00 93.12 89 ALA A CA 1
ATOM 749 C C . ALA A 1 89 ? 12.583 -7.800 -17.489 1.00 93.12 89 ALA A C 1
ATOM 751 O O . ALA A 1 89 ? 13.564 -8.508 -17.236 1.00 93.12 89 ALA A O 1
ATOM 752 N N . TYR A 1 90 ? 11.336 -8.230 -17.286 1.00 94.12 90 TYR A N 1
ATOM 753 C CA . TYR A 1 90 ? 11.044 -9.551 -16.762 1.00 94.12 90 TYR A CA 1
ATOM 754 C C . TYR A 1 90 ? 11.494 -10.624 -17.755 1.00 94.12 90 TYR A C 1
ATOM 756 O O . TYR A 1 90 ? 11.067 -10.641 -18.905 1.00 94.12 90 TYR A O 1
ATOM 764 N N . SER A 1 91 ? 12.340 -11.545 -17.294 1.00 90.94 91 SER A N 1
ATOM 765 C CA . SER A 1 91 ? 12.805 -12.701 -18.074 1.00 90.94 91 SER A CA 1
ATOM 766 C C . SER A 1 91 ? 13.580 -12.371 -19.361 1.00 90.94 91 SER A C 1
ATOM 768 O O . SER A 1 91 ? 13.707 -13.234 -20.222 1.00 90.94 91 SER A O 1
ATOM 770 N N . ILE A 1 92 ? 14.160 -11.168 -19.483 1.00 90.19 92 ILE A N 1
ATOM 771 C CA . ILE A 1 92 ? 15.048 -10.835 -20.616 1.00 90.19 92 ILE A CA 1
ATOM 772 C C . ILE A 1 92 ? 16.357 -11.654 -20.571 1.00 90.19 92 ILE A C 1
ATOM 774 O O . ILE A 1 92 ? 16.923 -11.966 -21.614 1.00 90.19 92 ILE A O 1
ATOM 778 N N . ASN A 1 93 ? 16.829 -12.046 -19.380 1.00 87.31 93 ASN A N 1
ATOM 779 C CA . ASN A 1 93 ? 17.992 -12.929 -19.210 1.00 87.31 93 ASN A CA 1
ATOM 780 C C . ASN A 1 93 ? 17.836 -13.823 -17.962 1.00 87.31 93 ASN A C 1
ATOM 782 O O . ASN A 1 93 ? 18.416 -13.526 -16.912 1.00 87.31 93 ASN A O 1
ATOM 786 N N . PRO A 1 94 ? 17.004 -14.880 -18.012 1.00 85.62 94 PRO A N 1
ATOM 787 C CA . PRO A 1 94 ? 16.874 -15.791 -16.886 1.00 85.62 94 PRO A CA 1
ATOM 788 C C . PRO A 1 94 ? 18.198 -16.529 -16.678 1.00 85.62 94 PRO A C 1
ATOM 790 O O . PRO A 1 94 ? 18.791 -17.051 -17.623 1.00 85.62 94 PRO A O 1
ATOM 793 N N . ALA A 1 95 ? 18.662 -16.594 -15.428 1.00 82.81 95 ALA A N 1
ATOM 794 C CA . ALA A 1 95 ? 19.825 -17.405 -15.098 1.00 82.81 95 ALA A CA 1
ATOM 795 C C . ALA A 1 95 ? 19.550 -18.854 -15.516 1.00 82.81 95 ALA A C 1
ATOM 797 O O . ALA A 1 95 ? 18.551 -19.444 -15.096 1.00 82.81 95 ALA A O 1
ATOM 798 N N . GLN A 1 96 ? 20.428 -19.423 -16.345 1.00 82.25 96 GLN A N 1
ATOM 799 C CA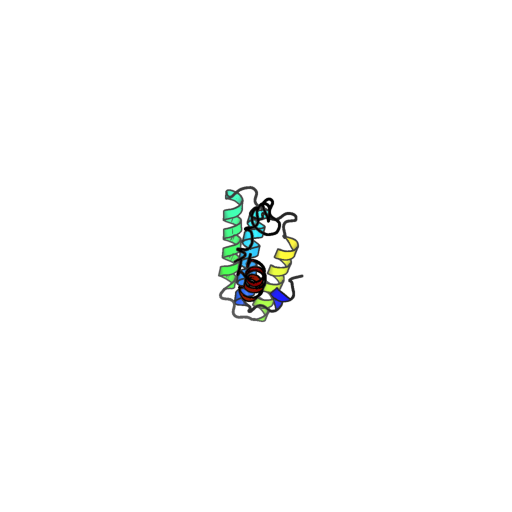 . GLN A 1 96 ? 20.295 -20.823 -16.723 1.00 82.25 96 GLN A CA 1
ATOM 800 C C . GLN A 1 96 ? 20.366 -21.696 -15.465 1.00 82.25 96 GLN A C 1
ATOM 802 O O . GLN A 1 96 ? 21.175 -21.417 -14.567 1.00 82.25 96 GLN A O 1
ATOM 807 N N . PRO A 1 97 ? 19.536 -22.750 -15.368 1.00 84.69 97 PRO A N 1
ATOM 808 C CA . PRO A 1 97 ? 19.670 -23.696 -14.278 1.00 84.69 97 PRO A CA 1
ATOM 809 C C . PRO A 1 97 ? 21.091 -24.255 -14.322 1.00 84.69 97 PRO A C 1
ATOM 811 O O . PRO A 1 97 ? 21.567 -24.680 -15.375 1.00 84.69 97 PRO A O 1
ATOM 814 N N . LYS A 1 98 ? 21.789 -24.236 -13.183 1.00 80.56 98 LYS A N 1
ATOM 815 C CA . LYS A 1 98 ? 23.103 -24.872 -13.059 1.00 80.56 98 LYS A CA 1
ATOM 816 C C . LYS A 1 98 ? 22.907 -26.381 -13.183 1.00 80.56 98 LYS A C 1
ATOM 818 O O . LYS A 1 98 ? 22.723 -27.071 -12.183 1.00 80.56 98 LYS A O 1
ATOM 823 N N . LEU A 1 99 ? 22.902 -26.878 -14.413 1.00 78.00 99 LEU A N 1
ATOM 824 C CA . LEU A 1 99 ? 22.912 -28.298 -14.709 1.00 78.00 99 LEU A CA 1
ATOM 825 C C . LEU A 1 99 ? 24.259 -28.834 -14.228 1.00 78.00 99 LEU A C 1
ATOM 827 O O . LEU A 1 99 ? 25.306 -28.530 -14.797 1.00 78.00 99 LEU A O 1
ATOM 831 N N . LYS A 1 100 ? 24.248 -29.603 -13.138 1.00 73.75 100 LYS A N 1
ATOM 832 C CA . LYS A 1 100 ? 25.389 -30.457 -12.823 1.00 73.75 100 LYS A CA 1
ATOM 833 C C . LYS A 1 100 ? 25.323 -31.611 -13.813 1.00 73.75 100 LYS A C 1
ATOM 835 O O . LYS A 1 100 ? 24.431 -32.448 -13.704 1.00 73.75 100 LYS A O 1
ATOM 840 N N . PHE A 1 101 ? 26.227 -31.635 -14.787 1.00 75.56 101 PHE A N 1
ATOM 841 C CA . PHE A 1 101 ? 26.464 -32.855 -15.545 1.00 75.56 101 PHE A CA 1
ATOM 842 C C . PHE A 1 101 ? 27.014 -33.885 -14.558 1.00 75.56 101 PHE A C 1
ATOM 844 O O . PHE A 1 101 ? 28.126 -33.732 -14.057 1.00 75.56 101 PHE A O 1
ATOM 851 N N . ILE A 1 102 ? 26.193 -34.869 -14.205 1.00 76.38 102 ILE A N 1
ATOM 852 C CA . ILE A 1 102 ? 26.629 -36.055 -13.475 1.00 76.38 102 ILE A CA 1
ATOM 853 C C . ILE A 1 102 ? 26.835 -37.101 -14.570 1.00 76.38 102 ILE A C 1
ATOM 855 O O . ILE A 1 102 ? 25.838 -37.573 -15.121 1.00 76.38 102 ILE A O 1
ATOM 859 N N . PRO A 1 103 ? 28.084 -37.411 -14.961 1.00 75.19 103 PRO A N 1
ATOM 860 C CA . PRO A 1 103 ? 28.316 -38.487 -15.907 1.00 75.19 103 PRO A CA 1
ATOM 861 C C . PRO A 1 103 ? 27.744 -39.770 -15.306 1.00 75.19 103 PRO A C 1
ATOM 863 O O . PRO A 1 103 ? 28.041 -40.105 -14.159 1.00 75.19 103 PRO A O 1
ATOM 866 N N . ASN A 1 104 ? 26.922 -40.487 -16.069 1.00 77.38 104 ASN A N 1
ATOM 867 C CA . ASN A 1 104 ? 26.572 -41.850 -15.709 1.00 77.38 104 ASN A CA 1
ATOM 868 C C . ASN A 1 104 ? 27.796 -42.730 -15.992 1.00 77.38 104 ASN A C 1
ATOM 870 O O . ASN A 1 104 ? 28.003 -43.148 -17.129 1.00 77.38 104 ASN A O 1
ATOM 874 N N . TYR A 1 105 ? 28.637 -42.939 -14.979 1.00 71.00 105 TYR A N 1
ATOM 875 C CA . TYR A 1 105 ? 29.864 -43.722 -15.117 1.00 71.00 105 TYR A CA 1
ATOM 876 C C . TYR A 1 105 ? 29.583 -45.170 -15.554 1.00 71.00 105 TYR A C 1
ATOM 878 O O . TYR A 1 105 ? 30.350 -45.695 -16.355 1.00 71.00 105 TYR A O 1
ATOM 886 N N . ASP A 1 106 ? 28.444 -45.753 -15.158 1.00 69.12 106 ASP A N 1
ATOM 887 C CA . ASP A 1 106 ? 28.050 -47.112 -15.560 1.00 69.12 106 ASP A CA 1
ATOM 888 C C . ASP A 1 106 ? 27.833 -47.215 -17.080 1.00 69.12 106 ASP A C 1
ATOM 890 O O . ASP A 1 106 ? 28.255 -48.180 -17.710 1.00 69.12 106 ASP A O 1
ATOM 894 N N . ALA A 1 107 ? 27.249 -46.178 -17.692 1.00 66.69 107 ALA A N 1
ATOM 895 C CA . ALA A 1 107 ? 27.082 -46.093 -19.146 1.00 66.69 107 ALA A CA 1
ATOM 896 C C . ALA A 1 107 ? 28.385 -45.722 -19.884 1.00 66.69 107 ALA A C 1
ATOM 898 O O . ALA A 1 107 ? 28.509 -45.973 -21.079 1.00 66.69 107 ALA A O 1
ATOM 899 N N . MET A 1 108 ? 29.358 -45.110 -19.199 1.00 61.38 108 MET A N 1
ATOM 900 C CA . MET A 1 108 ? 30.657 -44.736 -19.779 1.00 61.38 108 MET A CA 1
ATOM 901 C C . MET A 1 108 ? 31.641 -45.915 -19.823 1.00 61.38 108 MET A C 1
ATOM 903 O O . MET A 1 108 ? 32.498 -45.960 -20.706 1.00 61.38 108 MET A O 1
ATOM 907 N N . ASP A 1 109 ? 31.519 -46.882 -18.909 1.00 63.16 109 ASP A N 1
ATOM 908 C CA . ASP A 1 109 ? 32.369 -48.080 -18.876 1.00 63.16 109 ASP A CA 1
ATOM 909 C C . ASP A 1 109 ? 32.049 -49.083 -20.001 1.00 63.16 109 ASP A C 1
ATOM 911 O O . ASP A 1 109 ? 32.930 -49.841 -20.417 1.00 63.16 109 ASP A O 1
ATOM 915 N N . GLU A 1 110 ? 30.838 -49.056 -20.567 1.00 61.53 110 GLU A N 1
ATOM 916 C CA . GLU A 1 110 ? 30.483 -49.849 -21.756 1.00 61.53 110 GLU A CA 1
ATOM 917 C C . GLU A 1 110 ? 31.316 -49.457 -22.989 1.00 61.53 110 GLU A C 1
ATOM 919 O O . GLU A 1 110 ? 31.717 -50.328 -23.760 1.00 61.53 110 GLU A O 1
ATOM 924 N N . TYR A 1 111 ? 31.676 -48.176 -23.128 1.00 57.41 111 TYR A N 1
ATOM 925 C CA . TYR A 1 111 ? 32.529 -47.687 -24.219 1.00 57.41 111 TYR A CA 1
ATOM 926 C C . TYR A 1 111 ? 34.007 -48.071 -24.051 1.00 57.41 111 TYR A C 1
ATOM 928 O O . TYR A 1 111 ? 34.722 -48.195 -25.039 1.00 57.41 111 TYR A O 1
ATOM 936 N N . LYS A 1 112 ? 34.477 -48.317 -22.820 1.00 58.34 112 LYS A N 1
ATOM 937 C CA . LYS A 1 112 ? 35.861 -48.759 -22.562 1.00 58.34 112 LYS A CA 1
ATOM 938 C C . LYS A 1 112 ? 36.111 -50.234 -22.873 1.00 58.34 112 LYS A C 1
ATOM 940 O O . LYS A 1 112 ? 37.263 -50.618 -23.038 1.00 58.34 112 LYS A O 1
ATOM 945 N N . LYS A 1 113 ? 35.064 -51.062 -22.952 1.00 59.16 113 LYS A N 1
ATOM 946 C CA . LYS A 1 113 ? 35.179 -52.497 -23.277 1.00 59.16 113 LYS A CA 1
ATOM 947 C C . LYS A 1 113 ? 35.423 -52.779 -24.768 1.00 59.16 113 LYS A C 1
ATOM 949 O O . LYS A 1 113 ? 35.677 -53.930 -25.110 1.00 59.16 113 LYS A O 1
ATOM 954 N N . GLY A 1 114 ? 35.321 -51.768 -25.638 1.00 57.34 114 GLY A N 1
ATOM 955 C CA . GLY A 1 114 ? 35.424 -51.917 -27.096 1.00 57.34 114 GLY A CA 1
ATOM 956 C C . GLY A 1 114 ? 36.806 -51.661 -27.707 1.00 57.34 114 GLY A C 1
ATOM 957 O O . GLY A 1 114 ? 37.051 -52.130 -28.813 1.00 57.34 114 GLY A O 1
ATOM 958 N N . ASP A 1 115 ? 37.718 -50.992 -26.997 1.00 60.50 115 ASP A N 1
ATOM 959 C CA . ASP A 1 115 ? 39.030 -50.603 -27.535 1.00 60.50 115 ASP A CA 1
ATOM 960 C C . ASP A 1 115 ? 40.150 -51.456 -26.923 1.00 60.50 115 ASP A C 1
ATOM 962 O O . ASP A 1 115 ? 40.936 -51.026 -26.074 1.00 60.50 115 ASP A O 1
ATOM 966 N N . HIS A 1 116 ? 40.206 -52.710 -27.360 1.00 58.47 116 HIS A N 1
ATOM 967 C CA . HIS A 1 116 ? 41.363 -53.586 -27.190 1.00 58.47 116 HIS A CA 1
ATOM 968 C C . HIS A 1 116 ? 41.814 -54.043 -28.584 1.00 58.47 116 HIS A C 1
ATOM 970 O O . HIS A 1 116 ? 41.470 -55.139 -29.025 1.00 58.47 116 HIS A O 1
ATOM 976 N N . LEU A 1 117 ? 42.514 -53.150 -29.296 1.00 52.09 117 LEU A N 1
ATOM 977 C CA . LEU A 1 117 ? 43.366 -53.504 -30.438 1.00 52.09 117 LEU A CA 1
ATOM 978 C C . LEU A 1 117 ? 44.727 -53.990 -29.934 1.00 52.09 117 LEU A C 1
ATOM 980 O O . LEU A 1 117 ? 45.251 -53.361 -28.985 1.00 52.09 117 LEU A O 1
#

Organism: Chlamydomonas reinhardtii (NCBI:txid3055)

pLDDT: mean 88.5, std 11.73, range [52.09, 98.12]